Protein AF-A0AAW6FR98-F1 (afdb_monomer)

Nearest PDB structures (foldseek):
  7ap1-assembly1_A-2  TM=8.358E-01  e=6.731E+00  Klebsiella pneumoniae
  6hhy-assembly1_A-2  TM=7.402E-01  e=5.941E+00  Klebsiella pneumoniae
  3qo8-assembly1_A-2  TM=5.061E-01  e=5.244E+00  Candida albicans

Radius of gyration: 29.08 Å; Cα contacts (8 Å, |Δi|>4): 82; chains: 1; bounding box: 59×27×98 Å

Structure (mmCIF, N/CA/C/O backbone):
data_AF-A0AAW6FR98-F1
#
_entr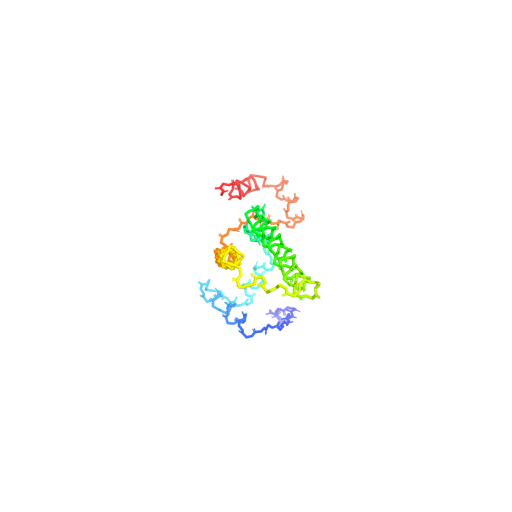y.id   AF-A0AAW6FR98-F1
#
loop_
_atom_site.group_PDB
_atom_site.id
_atom_site.type_symbol
_atom_site.label_atom_id
_atom_site.label_alt_id
_atom_site.label_comp_id
_atom_site.label_asym_id
_atom_site.label_entity_id
_atom_site.label_seq_id
_atom_site.pdbx_PDB_ins_code
_atom_site.Cartn_x
_atom_site.Cartn_y
_atom_site.Cartn_z
_atom_site.occupancy
_atom_site.B_iso_or_equiv
_atom_site.auth_seq_id
_atom_site.auth_comp_id
_atom_site.auth_asym_id
_atom_site.auth_atom_id
_atom_site.pdbx_PDB_model_num
ATOM 1 N N . MET A 1 1 ? -7.376 -10.863 59.062 1.00 40.31 1 MET A N 1
ATOM 2 C CA . MET A 1 1 ? -6.921 -11.282 57.721 1.00 40.31 1 MET A CA 1
ATOM 3 C C . MET A 1 1 ? -6.788 -10.026 56.881 1.00 40.31 1 MET A C 1
ATOM 5 O O . MET A 1 1 ? -7.755 -9.281 56.808 1.00 40.31 1 MET A O 1
ATOM 9 N N . ARG A 1 2 ? -5.595 -9.715 56.362 1.00 45.16 2 ARG A N 1
ATOM 10 C CA . ARG A 1 2 ? -5.425 -8.616 55.401 1.00 45.16 2 ARG A CA 1
ATOM 11 C C . ARG A 1 2 ? -5.874 -9.142 54.040 1.00 45.16 2 ARG A C 1
ATOM 13 O O . ARG A 1 2 ? -5.306 -10.120 53.572 1.00 45.16 2 ARG A O 1
ATOM 20 N N . GLU A 1 3 ? -6.894 -8.531 53.448 1.00 47.72 3 GLU A N 1
ATOM 21 C CA . GLU A 1 3 ? -7.210 -8.745 52.037 1.00 47.72 3 GLU A CA 1
ATOM 22 C C . GLU A 1 3 ? -6.040 -8.217 51.204 1.00 47.72 3 GLU A C 1
ATOM 24 O O . GLU A 1 3 ? -5.802 -7.009 51.138 1.00 47.72 3 GLU A O 1
ATOM 29 N N . GLU A 1 4 ? -5.287 -9.115 50.575 1.00 49.41 4 GLU A N 1
ATOM 30 C CA . GLU A 1 4 ? -4.392 -8.738 49.489 1.00 49.41 4 GLU A CA 1
ATOM 31 C C . GLU A 1 4 ? -5.251 -8.319 48.291 1.00 49.41 4 GLU A C 1
ATOM 33 O O . GLU A 1 4 ? -5.628 -9.128 47.448 1.00 49.41 4 GLU A O 1
ATOM 38 N N . LYS A 1 5 ? -5.573 -7.025 48.199 1.00 54.81 5 LYS A N 1
ATOM 39 C CA . LYS A 1 5 ? -6.070 -6.411 46.959 1.00 54.81 5 LYS A CA 1
ATOM 40 C C . LYS A 1 5 ? -4.912 -6.269 45.964 1.00 54.81 5 LYS A C 1
ATOM 42 O O . LYS A 1 5 ? -4.484 -5.165 45.644 1.00 54.81 5 LYS A O 1
ATOM 47 N N . GLY A 1 6 ? -4.352 -7.394 45.528 1.00 51.97 6 GLY A N 1
ATOM 48 C CA . GLY A 1 6 ? -3.292 -7.465 44.526 1.00 51.97 6 GLY A CA 1
ATOM 49 C C . GLY A 1 6 ? -3.826 -7.991 43.197 1.00 51.97 6 GLY A C 1
ATOM 50 O O . GLY A 1 6 ? -4.623 -8.927 43.172 1.00 51.97 6 GLY A O 1
ATOM 51 N N . LYS A 1 7 ? -3.373 -7.417 42.074 1.00 59.31 7 LYS A N 1
ATOM 52 C CA . LYS A 1 7 ? -3.565 -8.031 40.751 1.00 59.31 7 LYS A CA 1
ATOM 53 C C . LYS A 1 7 ? -2.888 -9.406 40.7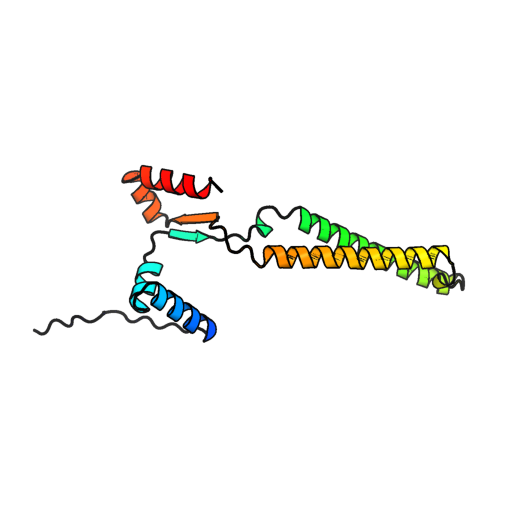72 1.00 59.31 7 LYS A C 1
ATOM 55 O O . LYS A 1 7 ? -1.672 -9.488 40.893 1.00 59.31 7 LYS A O 1
ATOM 60 N N . THR A 1 8 ? -3.673 -10.475 40.672 1.00 69.38 8 THR A N 1
ATOM 61 C CA . THR A 1 8 ? -3.224 -11.869 40.855 1.00 69.38 8 THR A CA 1
ATOM 62 C C . THR A 1 8 ? -2.384 -12.414 39.701 1.00 69.38 8 THR A C 1
ATOM 64 O O . THR A 1 8 ? -1.767 -13.468 39.838 1.00 69.38 8 THR A O 1
ATOM 67 N N . LYS A 1 9 ? -2.339 -11.716 38.560 1.00 76.75 9 LYS A N 1
ATOM 68 C CA . LYS A 1 9 ? -1.540 -12.090 37.389 1.00 76.75 9 LYS A CA 1
ATOM 69 C C . LYS A 1 9 ? -0.781 -10.881 36.860 1.00 76.75 9 LYS A C 1
ATOM 71 O O . LYS A 1 9 ? -1.348 -9.796 36.728 1.00 76.75 9 LYS A O 1
ATOM 76 N N . GLN A 1 10 ? 0.493 -11.090 36.553 1.00 81.56 10 GLN A N 1
ATOM 77 C CA . GLN A 1 10 ? 1.359 -10.094 35.933 1.00 81.56 10 GLN A CA 1
ATOM 78 C C . GLN A 1 10 ? 1.682 -10.532 34.508 1.00 81.56 10 GLN A C 1
ATOM 80 O O . GLN A 1 10 ? 2.080 -11.673 34.281 1.00 81.56 10 GLN A O 1
ATOM 85 N N . PHE A 1 11 ? 1.519 -9.611 33.564 1.00 81.12 11 PHE A N 1
ATOM 86 C CA . PHE A 1 11 ? 1.882 -9.802 32.167 1.00 81.12 11 PHE A CA 1
ATOM 87 C C . PHE A 1 11 ? 3.073 -8.906 31.856 1.00 81.12 11 PHE A C 1
ATOM 89 O O . PHE A 1 11 ? 3.050 -7.717 32.165 1.00 81.12 11 PHE A O 1
ATOM 96 N N . HIS A 1 12 ? 4.103 -9.490 31.255 1.00 86.50 12 HIS A N 1
ATOM 97 C CA . HIS A 1 12 ? 5.296 -8.781 30.817 1.00 86.50 12 HIS A CA 1
ATOM 98 C C . HIS A 1 12 ? 5.447 -9.001 29.317 1.00 86.50 12 HIS A C 1
ATOM 100 O O . HIS A 1 12 ? 5.437 -10.142 28.856 1.00 86.50 12 HIS A O 1
A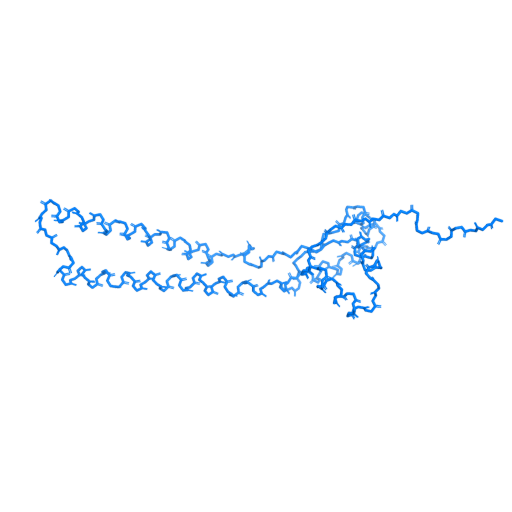TOM 106 N N . PHE A 1 13 ? 5.597 -7.921 28.564 1.00 84.06 13 PHE A N 1
ATOM 107 C CA . PHE A 1 13 ? 5.846 -7.952 27.129 1.00 84.06 13 PHE A CA 1
ATOM 108 C C . PHE A 1 13 ? 6.990 -6.997 26.795 1.00 84.06 13 PHE A C 1
ATOM 110 O O . PHE A 1 13 ? 7.258 -6.047 27.530 1.00 84.06 13 PHE A O 1
ATOM 117 N N . ARG A 1 14 ? 7.701 -7.291 25.706 1.00 90.00 14 ARG A N 1
ATOM 118 C CA . ARG A 1 14 ? 8.765 -6.438 25.175 1.00 90.00 14 ARG A CA 1
ATOM 119 C C . ARG A 1 14 ? 8.220 -5.700 23.966 1.00 90.00 14 ARG A C 1
ATOM 121 O O . ARG A 1 14 ? 7.566 -6.312 23.129 1.00 90.00 14 ARG A O 1
ATOM 128 N N . VAL A 1 15 ? 8.514 -4.414 23.900 1.00 88.12 15 VAL A N 1
ATOM 129 C CA . VAL A 1 15 ? 8.188 -3.531 22.781 1.00 88.12 15 VAL A CA 1
ATOM 130 C C . VAL A 1 15 ? 9.445 -2.764 22.406 1.00 88.12 15 VAL A C 1
ATOM 132 O O . VAL A 1 15 ? 10.340 -2.610 23.241 1.00 88.12 15 VAL A O 1
ATOM 135 N N . ASP A 1 16 ? 9.528 -2.337 21.153 1.00 92.50 16 ASP A N 1
ATOM 136 C CA . ASP A 1 16 ? 10.544 -1.377 20.740 1.00 92.50 16 ASP A CA 1
ATOM 137 C C . ASP A 1 16 ? 10.249 0.022 21.316 1.00 92.50 16 ASP A C 1
ATOM 139 O O . ASP A 1 16 ? 9.184 0.287 21.887 1.00 92.50 16 ASP A O 1
ATOM 143 N N . GLU A 1 17 ? 11.250 0.896 21.242 1.00 92.56 17 GLU A N 1
ATOM 144 C CA . GLU A 1 17 ? 11.200 2.233 21.836 1.00 92.56 17 GLU A CA 1
ATOM 145 C C . GLU A 1 17 ? 10.181 3.139 21.128 1.00 92.56 17 GLU A C 1
ATOM 147 O O . GLU A 1 17 ? 9.405 3.829 21.794 1.00 92.56 17 GLU A O 1
ATOM 152 N N . ASP A 1 18 ? 10.114 3.063 19.797 1.00 90.00 18 ASP A N 1
ATOM 153 C CA . ASP A 1 18 ? 9.192 3.854 18.978 1.00 90.00 18 ASP A CA 1
ATOM 154 C C . ASP A 1 18 ? 7.729 3.525 19.308 1.00 90.00 18 ASP A C 1
ATOM 156 O O . ASP A 1 18 ? 6.905 4.416 19.543 1.00 90.00 18 ASP A O 1
ATOM 160 N N . PHE A 1 19 ? 7.400 2.236 19.399 1.00 87.25 19 PHE A N 1
ATOM 161 C CA . PHE A 1 19 ? 6.077 1.767 19.785 1.00 87.25 19 PHE A CA 1
ATOM 162 C C . PHE A 1 19 ? 5.746 2.146 21.227 1.00 87.25 19 PHE A C 1
ATOM 164 O O . PHE A 1 19 ? 4.610 2.526 21.517 1.00 87.25 19 PHE A O 1
ATOM 171 N N . TYR A 1 20 ? 6.715 2.067 22.145 1.00 91.31 20 TYR A N 1
ATOM 172 C CA . TYR A 1 20 ? 6.496 2.448 23.539 1.00 91.31 20 TYR A CA 1
ATOM 173 C C . TYR A 1 20 ? 6.132 3.933 23.688 1.00 91.31 20 TYR A C 1
ATOM 175 O O . TYR A 1 20 ? 5.205 4.266 24.436 1.00 91.31 20 TYR A O 1
ATOM 183 N N . GLU A 1 21 ? 6.803 4.826 22.959 1.00 92.31 21 GLU A N 1
ATOM 184 C CA . GLU A 1 21 ? 6.476 6.255 22.980 1.00 92.31 21 GLU A CA 1
ATOM 185 C C . GLU A 1 21 ? 5.132 6.549 22.302 1.00 92.31 21 GLU A C 1
ATOM 187 O O . GLU A 1 21 ? 4.321 7.291 22.864 1.00 92.31 21 GLU A O 1
ATOM 192 N N . LEU A 1 22 ? 4.825 5.908 21.167 1.00 90.06 22 LEU A N 1
ATOM 193 C CA . LEU A 1 22 ? 3.495 5.983 20.548 1.00 90.06 22 LEU A CA 1
ATOM 194 C C . LEU A 1 22 ? 2.396 5.584 21.544 1.00 90.06 22 LEU A C 1
ATOM 196 O O . LEU A 1 22 ? 1.441 6.326 21.776 1.00 90.06 22 LEU A O 1
ATOM 200 N N . TYR A 1 23 ? 2.561 4.429 22.180 1.00 88.19 23 TYR A N 1
ATOM 201 C CA . TYR A 1 23 ? 1.629 3.883 23.156 1.00 88.19 23 TYR A CA 1
ATOM 202 C C . TYR A 1 23 ? 1.398 4.820 24.349 1.00 88.19 23 TYR A C 1
ATOM 204 O O . TYR A 1 23 ? 0.264 5.056 24.774 1.00 88.19 23 TYR A O 1
ATOM 212 N N . LYS A 1 24 ? 2.477 5.396 24.881 1.00 92.44 24 LYS A N 1
ATOM 213 C CA . LYS A 1 24 ? 2.433 6.357 25.984 1.00 92.44 24 LYS A CA 1
ATOM 214 C C . LYS A 1 24 ? 1.718 7.652 25.593 1.00 92.44 24 LYS A C 1
ATOM 216 O O . LYS A 1 24 ? 0.959 8.176 26.410 1.00 92.44 24 LYS A O 1
ATOM 221 N N . ASN A 1 25 ? 1.922 8.141 24.371 1.00 91.38 25 ASN A N 1
ATOM 222 C CA . ASN A 1 25 ? 1.232 9.323 23.855 1.00 91.38 25 ASN A CA 1
ATOM 223 C C . ASN A 1 25 ? -0.275 9.080 23.727 1.00 91.38 25 ASN A C 1
ATOM 225 O O . ASN A 1 25 ? -1.049 9.874 24.255 1.00 91.38 25 ASN A O 1
ATOM 229 N N . ILE A 1 26 ? -0.684 7.938 23.164 1.00 88.12 26 ILE A N 1
ATOM 230 C CA . ILE A 1 26 ? -2.098 7.538 23.078 1.00 88.12 26 ILE A CA 1
ATOM 231 C C . ILE A 1 26 ? -2.740 7.500 24.473 1.00 88.12 26 ILE A C 1
ATOM 233 O O . ILE A 1 26 ? -3.790 8.097 24.702 1.00 88.12 26 ILE A O 1
ATOM 237 N N . CYS A 1 27 ? -2.087 6.851 25.444 1.00 91.81 27 CYS A N 1
ATOM 238 C CA . CYS A 1 27 ? -2.603 6.775 26.814 1.00 91.81 27 CYS A CA 1
ATOM 239 C C . CYS A 1 27 ? -2.766 8.166 27.449 1.00 91.81 27 CYS A C 1
ATOM 241 O O . CYS A 1 27 ? -3.741 8.419 28.158 1.00 91.81 27 CYS A O 1
ATOM 243 N N . LYS A 1 28 ? -1.819 9.077 27.184 1.00 93.38 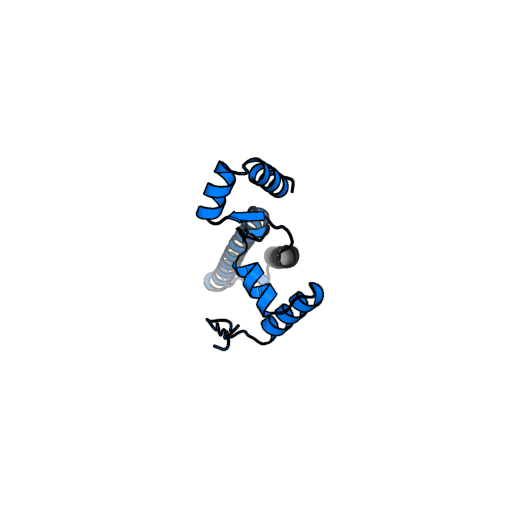28 LYS A N 1
ATOM 244 C CA . LYS A 1 28 ? -1.855 10.460 27.673 1.00 93.38 28 LYS A CA 1
ATOM 245 C C . LYS A 1 28 ? -3.006 11.252 27.054 1.00 93.38 28 LYS A C 1
ATOM 247 O O . LYS A 1 28 ? -3.687 11.964 27.785 1.00 93.38 28 LYS A O 1
ATOM 252 N N . GLU A 1 29 ? -3.226 11.125 25.748 1.00 92.88 29 GLU A N 1
ATOM 253 C CA . GLU A 1 29 ? -4.342 11.769 25.042 1.00 92.88 29 GLU A CA 1
ATOM 254 C C . GLU A 1 29 ? -5.697 11.289 25.565 1.00 92.88 29 GLU A C 1
ATOM 256 O O . GLU A 1 29 ? -6.601 12.093 25.783 1.00 92.88 29 GLU A O 1
ATOM 261 N N . LEU A 1 30 ? -5.811 9.991 25.848 1.00 89.69 30 LEU A N 1
ATOM 262 C CA . LEU A 1 30 ? -7.019 9.379 26.403 1.00 89.69 30 LEU A CA 1
ATOM 263 C C . LEU A 1 30 ? -7.171 9.577 27.921 1.00 89.69 30 LEU A C 1
ATOM 265 O O . LEU A 1 30 ? -8.191 9.192 28.488 1.00 89.69 30 LEU A O 1
ATOM 269 N N . GLY A 1 31 ? -6.170 10.149 28.599 1.00 93.69 31 GLY A N 1
ATOM 270 C CA . GLY A 1 31 ? -6.200 10.377 30.045 1.00 93.69 31 GLY A CA 1
ATOM 271 C C . GLY A 1 31 ? -6.253 9.095 30.885 1.00 93.69 31 GLY A C 1
ATOM 272 O O . GLY A 1 31 ? -6.764 9.120 32.004 1.00 93.69 31 GLY A O 1
ATOM 273 N N . CYS A 1 32 ? -5.737 7.976 30.370 1.00 92.56 32 CYS A N 1
ATOM 274 C CA . CYS A 1 32 ? -5.781 6.674 31.036 1.00 92.56 32 CYS A CA 1
ATOM 275 C C . CYS A 1 32 ? -4.376 6.120 31.315 1.00 92.56 32 CYS A C 1
ATOM 277 O O . CYS A 1 32 ? -3.372 6.536 30.735 1.00 92.56 32 CYS A O 1
ATOM 279 N N . SER A 1 33 ? -4.283 5.169 32.249 1.00 93.06 33 SER A N 1
ATOM 280 C CA . SER A 1 33 ? -3.015 4.469 32.483 1.00 93.06 33 SER A CA 1
ATOM 281 C C . SER A 1 33 ? -2.741 3.461 31.368 1.00 93.06 33 SER A C 1
ATOM 283 O O . SER A 1 33 ? -3.667 2.835 30.858 1.00 93.06 33 SER A O 1
ATOM 285 N N . GLN A 1 34 ? -1.465 3.205 31.078 1.00 89.81 34 GLN A N 1
ATOM 286 C CA . GLN A 1 34 ? -1.049 2.143 30.158 1.00 89.81 34 GLN A CA 1
ATOM 287 C C . GLN A 1 34 ? -1.721 0.799 30.491 1.00 89.81 34 GLN A C 1
ATOM 289 O O . GLN A 1 34 ? -2.296 0.146 29.632 1.00 89.81 34 GLN A O 1
ATOM 294 N N . THR A 1 35 ? -1.724 0.373 31.758 1.00 88.88 35 THR A N 1
ATOM 295 C CA . THR A 1 35 ? -2.371 -0.900 32.117 1.00 88.88 35 THR A CA 1
ATOM 296 C C . THR A 1 35 ? -3.874 -0.897 31.850 1.00 88.88 35 THR A C 1
ATOM 298 O O . THR A 1 35 ? -4.409 -1.921 31.438 1.00 88.88 35 THR A O 1
ATOM 301 N N . GLN A 1 36 ? -4.552 0.222 32.105 1.00 87.56 36 GLN A N 1
ATOM 302 C CA . GLN A 1 36 ? -5.981 0.347 31.836 1.00 87.56 36 GLN A CA 1
ATOM 303 C C . GLN A 1 36 ? -6.253 0.269 30.335 1.00 87.56 36 GLN A C 1
ATOM 305 O O . GLN A 1 36 ? -7.042 -0.575 29.926 1.00 87.56 36 GLN A O 1
ATOM 310 N N . TYR A 1 37 ? -5.531 1.051 29.529 1.00 89.44 37 TYR A N 1
ATOM 311 C CA . TYR A 1 37 ? -5.654 1.022 28.075 1.00 89.44 37 TYR A CA 1
ATOM 312 C C . TYR A 1 37 ? -5.436 -0.385 27.513 1.00 89.44 37 TYR A C 1
ATOM 314 O O . TYR A 1 37 ? -6.227 -0.853 26.698 1.00 89.44 37 TYR A O 1
ATOM 322 N N . PHE A 1 38 ? -4.399 -1.094 27.976 1.00 88.06 38 PHE A N 1
ATOM 323 C CA . PHE A 1 38 ? -4.129 -2.464 27.541 1.00 88.06 38 PHE A CA 1
ATOM 324 C C . PHE A 1 38 ? -5.279 -3.414 27.881 1.00 88.06 38 PHE A C 1
ATOM 326 O O . PHE A 1 38 ? -5.695 -4.192 27.027 1.00 88.06 38 PHE A O 1
ATOM 333 N N . ILE A 1 39 ? -5.790 -3.364 29.116 1.00 85.00 39 ILE A N 1
ATOM 334 C CA . ILE A 1 39 ? -6.894 -4.228 29.553 1.00 85.00 39 ILE A CA 1
ATOM 335 C C . ILE A 1 39 ? -8.148 -3.933 28.734 1.00 85.00 39 ILE A C 1
ATOM 337 O O . ILE A 1 39 ? -8.746 -4.860 28.201 1.00 85.00 39 ILE A O 1
ATOM 341 N N . GLU A 1 40 ? -8.526 -2.664 28.605 1.00 83.38 40 GLU A N 1
ATOM 342 C CA . GLU A 1 40 ? -9.724 -2.253 27.870 1.00 83.38 40 GLU A CA 1
ATOM 343 C C . GLU A 1 40 ? -9.620 -2.605 26.384 1.00 83.38 40 GLU A C 1
ATOM 345 O O . GLU A 1 40 ? -10.551 -3.177 25.826 1.00 83.38 40 GLU A O 1
ATOM 350 N N . SER A 1 41 ? -8.459 -2.375 25.766 1.00 82.12 41 SER A N 1
ATOM 351 C CA . SER A 1 41 ? -8.216 -2.747 24.367 1.00 82.12 41 SER A CA 1
ATOM 352 C C . SER A 1 41 ? -8.222 -4.265 24.163 1.00 82.12 41 SER A C 1
ATOM 354 O O . SER A 1 41 ? -8.744 -4.751 23.165 1.00 82.12 41 SER A O 1
ATOM 356 N N . SER A 1 42 ? -7.680 -5.034 25.115 1.00 80.50 42 SER A N 1
ATOM 357 C CA . SER A 1 42 ? -7.644 -6.506 25.043 1.00 80.50 42 SER A CA 1
ATOM 358 C C . SER A 1 42 ? -9.007 -7.148 25.297 1.00 80.50 42 SER A C 1
ATOM 360 O O . SER A 1 42 ? -9.265 -8.251 24.825 1.00 80.50 42 SER A O 1
ATOM 362 N N . LEU A 1 43 ? -9.866 -6.476 26.065 1.00 81.31 43 LEU A N 1
ATOM 363 C CA . LEU A 1 43 ? -11.244 -6.884 26.333 1.00 81.31 43 LEU A CA 1
ATOM 364 C C . LEU A 1 43 ? -12.240 -6.248 25.357 1.00 81.31 43 LEU A C 1
ATOM 366 O O . LEU A 1 43 ? -13.449 -6.378 25.553 1.00 81.31 43 LEU A O 1
ATOM 370 N N . SER A 1 44 ? -11.749 -5.567 24.317 1.00 82.31 44 SER A N 1
ATOM 371 C CA . SER A 1 44 ? -12.596 -5.031 23.261 1.00 82.31 44 SER A CA 1
ATOM 372 C C . SER A 1 44 ? -13.430 -6.162 22.641 1.00 82.31 44 SER A C 1
ATOM 374 O O . SER A 1 44 ? -12.880 -7.222 22.338 1.00 82.31 44 SER A O 1
ATOM 376 N N . PRO A 1 45 ? -14.743 -5.968 22.422 1.00 82.75 45 PRO A N 1
ATOM 377 C CA . PRO A 1 45 ? -15.624 -6.992 21.852 1.00 82.75 45 PRO A CA 1
ATOM 378 C C . PRO A 1 45 ? -15.307 -7.338 20.388 1.00 82.75 45 PRO A C 1
ATOM 380 O O . PRO A 1 45 ? -15.781 -8.351 19.871 1.00 82.75 45 PRO A O 1
ATOM 383 N N . TYR A 1 46 ? -14.521 -6.491 19.725 1.00 82.12 46 TYR A N 1
ATOM 384 C CA . TYR A 1 46 ? -14.096 -6.641 18.341 1.00 82.12 46 TYR A CA 1
ATOM 385 C C . TYR A 1 46 ? -12.672 -6.117 18.149 1.00 82.12 46 TYR A C 1
ATOM 387 O O . TYR A 1 46 ? -12.163 -5.326 18.950 1.00 82.12 46 TYR A O 1
ATOM 395 N N . TYR A 1 47 ? -12.060 -6.503 17.037 1.00 79.19 47 TYR A N 1
ATOM 396 C CA . TYR A 1 47 ? -10.886 -5.834 16.489 1.00 79.19 47 TYR A CA 1
ATOM 397 C C . TYR A 1 47 ? -11.227 -5.201 15.142 1.00 79.19 47 TYR A C 1
ATOM 399 O O . TYR A 1 47 ? -12.186 -5.586 14.474 1.00 79.19 47 TYR A O 1
ATOM 407 N N . VAL A 1 48 ? -10.467 -4.176 14.770 1.00 76.94 48 VAL A N 1
ATOM 408 C CA . VAL A 1 48 ? -10.646 -3.475 13.500 1.00 76.94 48 VAL A CA 1
ATOM 409 C C . VAL A 1 48 ? -9.665 -4.036 12.486 1.00 76.94 48 VAL A C 1
ATOM 411 O O . VAL A 1 48 ? -8.465 -4.095 12.759 1.00 76.94 48 VAL A O 1
ATOM 414 N N . VAL A 1 49 ? -10.166 -4.397 11.310 1.00 72.31 49 VAL A N 1
ATOM 415 C CA . VAL A 1 49 ? -9.335 -4.700 10.151 1.00 72.31 49 VAL A CA 1
ATOM 416 C C . VAL A 1 49 ? -9.286 -3.459 9.270 1.00 72.31 49 VAL A C 1
ATOM 418 O O . VAL A 1 49 ? -10.292 -2.989 8.735 1.00 72.31 49 VAL A O 1
ATOM 421 N N . VAL A 1 50 ? -8.084 -2.902 9.144 1.00 68.06 50 VAL A N 1
ATOM 422 C CA . VAL A 1 50 ? -7.792 -1.834 8.189 1.00 68.06 50 VAL A CA 1
ATOM 423 C C . VAL A 1 50 ? -7.170 -2.498 6.973 1.00 68.06 50 VAL A C 1
ATOM 425 O O . VAL A 1 50 ? -5.990 -2.851 6.990 1.00 68.06 50 VAL A O 1
ATOM 428 N N . HIS A 1 51 ? -7.962 -2.687 5.920 1.00 60.09 51 HIS A N 1
ATOM 429 C CA . HIS A 1 51 ? -7.382 -3.016 4.626 1.00 60.09 51 HIS A CA 1
ATOM 430 C C . HIS A 1 51 ? -6.862 -1.726 3.994 1.00 60.09 51 HIS A C 1
ATOM 432 O O . HIS A 1 51 ? -7.607 -0.745 3.914 1.00 60.09 51 HIS A O 1
ATOM 438 N N . PRO A 1 52 ? -5.618 -1.694 3.498 1.00 55.62 52 PRO A N 1
ATOM 439 C CA . PRO A 1 52 ? -5.196 -0.608 2.633 1.00 55.62 52 PRO A CA 1
ATOM 440 C C . PRO A 1 52 ? -6.186 -0.538 1.466 1.00 55.62 52 PRO A C 1
ATOM 442 O O . PRO A 1 52 ? -6.388 -1.542 0.782 1.00 55.62 52 PRO A O 1
ATOM 445 N N . ALA A 1 53 ? -6.790 0.625 1.202 1.00 54.06 53 ALA A N 1
ATOM 446 C CA . ALA A 1 53 ? -7.710 0.809 0.067 1.00 54.06 53 ALA A CA 1
ATOM 447 C C . ALA A 1 53 ? -7.095 0.324 -1.269 1.00 54.06 53 ALA A C 1
ATOM 449 O O . ALA A 1 53 ? -7.788 -0.139 -2.174 1.00 54.06 53 ALA A O 1
ATOM 450 N N . TYR A 1 54 ? -5.762 0.348 -1.351 1.00 51.38 54 TYR A N 1
ATOM 451 C CA . TYR A 1 54 ? -4.956 -0.215 -2.429 1.00 51.38 54 TYR A CA 1
ATOM 452 C C . TYR A 1 54 ? -5.176 -1.721 -2.680 1.00 51.38 54 TYR A C 1
ATOM 454 O O . TYR A 1 54 ? -5.087 -2.171 -3.817 1.00 51.38 54 TYR A O 1
ATOM 462 N N . GLU A 1 55 ? -5.454 -2.544 -1.674 1.00 52.69 55 GLU A N 1
ATOM 463 C CA . GLU A 1 55 ? -5.584 -3.992 -1.891 1.00 52.69 55 GLU A CA 1
ATOM 464 C C . GLU A 1 55 ? -6.968 -4.390 -2.413 1.00 52.69 55 GLU A C 1
ATOM 466 O O . GLU A 1 55 ? -7.085 -5.369 -3.152 1.00 52.69 55 GLU A O 1
ATOM 471 N N . MET A 1 56 ? -8.001 -3.594 -2.119 1.00 51.44 56 MET A N 1
ATOM 472 C CA . MET A 1 56 ? -9.384 -3.957 -2.439 1.00 51.44 56 MET A CA 1
ATOM 473 C C . MET A 1 56 ? -9.785 -3.660 -3.895 1.00 51.44 56 MET A C 1
ATOM 475 O O . MET A 1 56 ? -10.666 -4.336 -4.421 1.00 51.44 56 MET A O 1
ATOM 479 N N . SER A 1 57 ? -9.127 -2.721 -4.594 1.00 56.16 57 SER A N 1
ATOM 480 C CA . SER A 1 57 ? -9.507 -2.367 -5.980 1.00 56.16 57 SER A CA 1
ATOM 481 C C . SER A 1 57 ? -8.405 -1.726 -6.838 1.00 56.16 57 SER A C 1
ATOM 483 O O . SER A 1 57 ? -8.686 -0.952 -7.752 1.00 56.16 57 SER A O 1
ATOM 485 N N . ASN A 1 58 ? -7.126 -2.047 -6.617 1.00 69.25 58 ASN A N 1
ATOM 486 C CA . ASN A 1 58 ? -6.045 -1.430 -7.392 1.00 69.25 58 ASN A CA 1
ATOM 487 C C . ASN A 1 58 ? -5.866 -1.994 -8.822 1.00 69.25 58 ASN A C 1
ATOM 489 O O . ASN A 1 58 ? -4.826 -2.547 -9.199 1.00 69.25 58 ASN A O 1
ATOM 493 N N . GLU A 1 59 ? -6.887 -1.842 -9.658 1.00 74.62 59 GLU A N 1
ATOM 494 C CA . GLU A 1 59 ? -6.815 -2.147 -11.086 1.00 74.62 59 GLU A CA 1
ATOM 495 C C . GLU A 1 59 ? -5.800 -1.258 -11.809 1.00 74.62 59 GLU A C 1
ATOM 497 O O . GLU A 1 59 ? -5.040 -1.755 -12.644 1.00 74.62 59 GLU A O 1
ATOM 502 N N . ALA A 1 60 ? -5.722 0.022 -11.432 1.00 75.75 60 ALA A N 1
ATOM 503 C CA . ALA A 1 60 ? -4.782 0.983 -12.001 1.00 75.75 60 ALA A CA 1
ATOM 504 C C . ALA A 1 60 ? -3.321 0.545 -11.806 1.00 75.75 60 ALA A C 1
ATOM 506 O O . ALA A 1 60 ? -2.534 0.549 -12.747 1.00 75.75 60 ALA A O 1
ATOM 507 N N . GLY A 1 61 ? -2.951 0.072 -10.617 1.00 78.25 61 GLY A N 1
ATOM 508 C CA . GLY A 1 61 ? -1.589 -0.383 -10.326 1.00 78.25 61 GLY A CA 1
ATOM 509 C C . GLY A 1 61 ? -1.284 -1.756 -10.902 1.00 78.25 61 GLY A C 1
ATOM 510 O O . GLY A 1 61 ? -0.182 -1.980 -11.407 1.00 78.25 61 GLY A O 1
ATOM 511 N N . LYS A 1 62 ? -2.272 -2.661 -10.946 1.00 83.69 62 LYS A N 1
ATOM 512 C CA . LYS A 1 62 ? -2.164 -3.905 -11.727 1.00 83.69 62 LYS A CA 1
ATOM 513 C C . LYS A 1 62 ? -1.939 -3.608 -13.212 1.00 83.69 62 LYS A C 1
ATOM 515 O O . LYS A 1 62 ? -1.212 -4.344 -13.880 1.00 83.69 62 LYS A O 1
ATOM 520 N N . LEU A 1 63 ? -2.563 -2.563 -13.755 1.00 86.12 63 LEU A N 1
ATOM 521 C CA . LEU A 1 63 ? -2.364 -2.128 -15.136 1.00 86.12 63 LEU A CA 1
ATOM 522 C C . LEU A 1 63 ? -0.977 -1.500 -15.331 1.00 86.12 63 LEU A C 1
ATOM 524 O O . LEU A 1 63 ? -0.244 -1.944 -16.211 1.00 86.12 63 LEU A O 1
ATOM 528 N N . LEU A 1 64 ? -0.571 -0.551 -14.483 1.00 86.06 64 LEU A N 1
ATOM 529 C CA . LEU A 1 64 ? 0.751 0.087 -14.545 1.00 86.06 64 LEU A CA 1
ATOM 530 C C . LEU A 1 64 ? 1.891 -0.931 -14.411 1.00 86.06 64 LEU A C 1
ATOM 532 O O . LEU A 1 64 ? 2.886 -0.854 -15.129 1.00 86.06 64 LEU A O 1
ATOM 536 N N . THR A 1 65 ? 1.724 -1.943 -13.557 1.00 86.31 65 THR A N 1
ATOM 537 C CA . THR A 1 65 ? 2.694 -3.037 -13.404 1.00 86.31 65 THR A CA 1
ATOM 538 C C . THR A 1 65 ? 2.806 -3.869 -14.683 1.00 86.31 65 THR A C 1
ATOM 540 O O . THR A 1 65 ? 3.915 -4.199 -15.108 1.00 86.31 65 THR A O 1
ATOM 543 N N . ARG A 1 66 ? 1.676 -4.173 -15.338 1.00 91.12 66 ARG A N 1
ATOM 544 C CA . ARG A 1 66 ? 1.654 -4.868 -16.637 1.00 91.12 66 ARG A CA 1
ATOM 545 C C . ARG A 1 66 ? 2.313 -4.034 -17.735 1.00 91.12 66 ARG A C 1
ATOM 547 O O . ARG A 1 66 ? 3.132 -4.567 -18.478 1.00 91.12 66 ARG A O 1
ATOM 554 N N . ILE A 1 67 ? 2.020 -2.734 -17.796 1.00 90.50 67 ILE A N 1
ATOM 555 C CA . ILE A 1 67 ? 2.664 -1.804 -18.734 1.00 90.50 67 ILE A CA 1
ATOM 556 C C . ILE A 1 67 ? 4.179 -1.813 -18.513 1.00 90.50 67 ILE A C 1
ATOM 558 O O . ILE A 1 67 ? 4.927 -2.067 -19.453 1.00 90.50 67 ILE A O 1
ATOM 562 N N . ASN A 1 68 ? 4.640 -1.642 -17.272 1.00 89.06 68 ASN A N 1
ATOM 563 C CA . ASN A 1 68 ? 6.064 -1.673 -16.939 1.00 89.06 68 ASN A CA 1
ATOM 564 C C . ASN A 1 68 ? 6.729 -3.006 -17.331 1.00 89.06 68 ASN A C 1
ATOM 566 O O . ASN A 1 68 ? 7.840 -3.023 -17.860 1.00 89.06 68 ASN A O 1
ATOM 570 N N . HIS A 1 69 ? 6.054 -4.141 -17.122 1.00 92.62 69 HIS A N 1
ATOM 571 C CA . HIS A 1 69 ? 6.571 -5.439 -17.553 1.00 92.62 69 HIS A CA 1
ATOM 572 C C . HIS A 1 69 ? 6.746 -5.511 -19.077 1.00 92.62 69 HIS A C 1
ATOM 574 O O . HIS A 1 69 ? 7.822 -5.884 -19.547 1.00 92.62 69 HIS A O 1
ATOM 580 N N . ASN A 1 70 ? 5.731 -5.093 -19.839 1.00 92.81 70 ASN A N 1
ATOM 581 C CA . ASN A 1 70 ? 5.779 -5.063 -21.302 1.00 92.81 70 ASN A CA 1
ATOM 582 C C . ASN A 1 70 ? 6.887 -4.135 -21.811 1.00 92.81 70 ASN A C 1
ATOM 584 O O . ASN A 1 70 ? 7.635 -4.505 -22.712 1.00 92.81 70 ASN A O 1
ATOM 588 N N . MET A 1 71 ? 7.060 -2.968 -21.190 1.00 91.38 71 MET A N 1
ATOM 589 C CA . MET A 1 71 ? 8.171 -2.074 -21.507 1.00 91.38 71 MET A CA 1
ATOM 590 C C . MET A 1 71 ? 9.519 -2.760 -21.272 1.00 91.38 71 MET A C 1
ATOM 592 O O . MET A 1 71 ? 10.365 -2.788 -22.157 1.00 91.38 71 MET A O 1
ATOM 596 N N . ASN A 1 72 ? 9.718 -3.419 -20.134 1.00 91.12 72 ASN A N 1
ATOM 597 C CA . ASN A 1 72 ? 10.975 -4.127 -19.875 1.00 91.12 72 ASN A CA 1
ATOM 598 C C . ASN A 1 72 ? 11.234 -5.296 -20.843 1.00 91.12 72 ASN A C 1
ATOM 600 O O . ASN A 1 72 ? 12.391 -5.672 -21.052 1.00 91.12 72 ASN A O 1
ATOM 604 N N . GLN A 1 73 ? 10.192 -5.898 -21.422 1.00 93.75 73 GLN A N 1
ATOM 605 C CA . GLN A 1 73 ? 10.348 -6.872 -22.506 1.00 93.75 73 GLN A CA 1
ATOM 606 C C . GLN A 1 73 ? 10.779 -6.192 -23.811 1.00 93.75 73 GLN A C 1
ATOM 608 O O . GLN A 1 73 ? 11.739 -6.642 -24.436 1.00 93.75 73 GLN A O 1
ATOM 613 N N . LEU A 1 74 ? 10.137 -5.081 -24.182 1.00 91.75 74 LEU A N 1
ATOM 614 C CA . LEU A 1 74 ? 10.502 -4.294 -25.363 1.00 91.75 74 LEU A CA 1
ATOM 615 C C . LEU A 1 74 ? 11.942 -3.778 -25.282 1.00 91.75 74 LEU A C 1
ATOM 617 O O . LEU A 1 74 ? 12.697 -3.949 -26.232 1.00 91.75 74 LEU A O 1
ATOM 621 N N . ALA A 1 75 ? 12.364 -3.252 -24.130 1.00 90.94 75 ALA A N 1
ATOM 622 C CA . ALA A 1 75 ? 13.738 -2.806 -23.899 1.00 90.94 75 ALA A CA 1
ATOM 623 C C . ALA A 1 75 ? 14.756 -3.932 -24.146 1.00 90.94 75 ALA A C 1
ATOM 625 O O . ALA A 1 75 ? 15.790 -3.733 -24.784 1.00 90.94 75 ALA A O 1
ATOM 626 N N . ARG A 1 76 ? 14.449 -5.148 -23.673 1.00 93.44 76 ARG A N 1
ATOM 627 C CA . ARG A 1 76 ? 15.292 -6.328 -23.904 1.00 93.44 76 ARG A CA 1
ATOM 628 C C . ARG A 1 76 ? 15.347 -6.708 -25.380 1.00 93.44 76 ARG A C 1
ATOM 630 O O . ARG A 1 76 ? 16.440 -6.962 -25.879 1.00 93.44 76 ARG A O 1
ATOM 637 N N . ALA A 1 77 ? 14.210 -6.712 -26.071 1.00 93.38 77 ALA A N 1
ATOM 638 C CA . ALA A 1 77 ? 14.150 -7.004 -27.501 1.00 93.38 77 ALA A CA 1
ATOM 639 C C . ALA A 1 77 ? 14.925 -5.964 -28.332 1.00 93.38 77 ALA A C 1
ATOM 641 O O . ALA A 1 77 ? 15.695 -6.333 -29.215 1.00 93.38 77 ALA A O 1
ATOM 642 N N . MET A 1 78 ? 14.791 -4.677 -28.002 1.00 90.44 78 MET A N 1
ATOM 643 C CA . MET A 1 78 ? 15.551 -3.587 -28.621 1.00 90.44 78 MET A CA 1
ATOM 644 C C . MET A 1 78 ? 17.059 -3.781 -28.439 1.00 9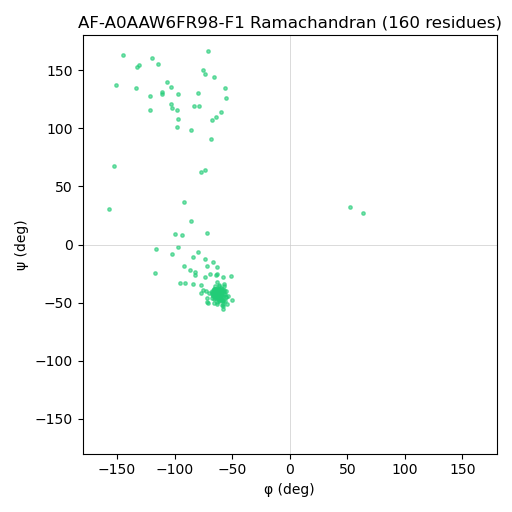0.44 78 MET A C 1
ATOM 646 O O . MET A 1 78 ? 17.809 -3.747 -29.412 1.00 90.44 78 MET A O 1
ATOM 650 N N . ASN A 1 79 ? 17.507 -4.078 -27.217 1.00 90.75 79 ASN A N 1
ATOM 651 C CA . ASN A 1 79 ? 18.921 -4.343 -26.940 1.00 90.75 79 ASN A CA 1
ATOM 652 C C . ASN A 1 79 ? 19.446 -5.564 -27.708 1.00 90.75 79 ASN A C 1
ATOM 654 O O . ASN A 1 79 ? 20.544 -5.519 -28.260 1.00 90.75 79 ASN A O 1
ATOM 658 N N . GLN A 1 80 ? 18.663 -6.642 -27.783 1.00 92.81 80 GLN A N 1
ATOM 659 C CA . GLN A 1 80 ? 19.018 -7.824 -28.572 1.00 92.81 80 GLN A CA 1
ATOM 660 C C . GLN A 1 80 ? 19.148 -7.499 -30.061 1.00 92.81 80 GLN A C 1
ATOM 662 O O . GLN A 1 80 ? 20.078 -7.975 -30.706 1.00 92.81 80 GLN A O 1
ATOM 667 N N . LEU A 1 81 ? 18.254 -6.669 -30.601 1.00 89.69 81 LEU A N 1
ATOM 668 C CA . LEU A 1 81 ? 18.298 -6.256 -31.998 1.00 89.69 81 LEU A CA 1
ATOM 669 C C . LEU A 1 81 ? 19.539 -5.402 -32.292 1.00 89.69 81 LEU A C 1
ATOM 671 O O . LEU A 1 81 ? 20.211 -5.644 -33.292 1.00 89.69 81 LEU A O 1
ATOM 675 N N . VAL A 1 82 ? 19.893 -4.463 -31.408 1.00 90.69 82 VAL A N 1
ATOM 676 C CA . VAL A 1 82 ? 21.133 -3.670 -31.526 1.00 90.69 82 VAL A CA 1
ATOM 677 C C . VAL A 1 82 ? 22.361 -4.573 -31.552 1.00 90.69 82 VAL A C 1
ATOM 679 O O . VAL A 1 82 ? 23.205 -4.430 -32.436 1.00 90.69 82 VAL A O 1
ATOM 682 N N . LEU A 1 83 ? 22.447 -5.523 -30.617 1.00 92.56 83 LEU A N 1
ATOM 683 C CA . LEU A 1 83 ? 23.554 -6.479 -30.556 1.00 92.56 83 LEU A CA 1
ATOM 684 C C . LEU A 1 83 ? 23.620 -7.332 -31.825 1.00 92.56 83 LEU A C 1
ATOM 686 O O . LEU A 1 83 ? 24.671 -7.411 -32.453 1.00 92.56 83 LEU A O 1
ATOM 690 N N . PHE A 1 84 ? 22.489 -7.895 -32.255 1.00 93.19 84 PHE A N 1
ATOM 691 C CA . PHE A 1 84 ? 22.409 -8.706 -33.467 1.00 93.19 84 PHE A CA 1
ATOM 692 C C . PHE A 1 84 ? 22.867 -7.935 -34.710 1.00 93.19 84 PHE A C 1
ATOM 694 O O . PHE A 1 84 ? 23.673 -8.441 -35.488 1.00 93.19 84 PHE A O 1
ATOM 701 N N . MET A 1 85 ? 22.388 -6.703 -34.897 1.00 91.31 85 MET A N 1
ATOM 702 C CA . MET A 1 85 ? 22.744 -5.878 -36.054 1.00 91.31 85 MET A CA 1
ATOM 703 C C . MET A 1 85 ? 24.225 -5.498 -36.051 1.00 91.31 85 MET A C 1
ATOM 705 O O . MET A 1 85 ? 24.872 -5.533 -37.101 1.00 91.31 85 MET A O 1
ATOM 709 N N . LYS A 1 86 ? 24.785 -5.219 -34.873 1.00 91.81 86 LYS A N 1
ATOM 710 C CA . LYS A 1 86 ? 26.210 -4.934 -34.721 1.00 91.81 86 LYS A CA 1
ATOM 711 C C . LYS A 1 86 ? 27.070 -6.165 -35.003 1.00 91.81 86 LYS A C 1
ATOM 713 O O . LYS A 1 86 ? 28.034 -6.072 -35.752 1.00 91.81 86 LYS A O 1
ATOM 718 N N . GLU A 1 87 ? 26.708 -7.323 -34.458 1.00 93.44 87 GLU A N 1
ATOM 719 C CA . GLU A 1 87 ? 27.491 -8.560 -34.576 1.00 93.44 87 GLU A CA 1
ATOM 720 C C . GLU A 1 87 ? 27.380 -9.231 -35.950 1.00 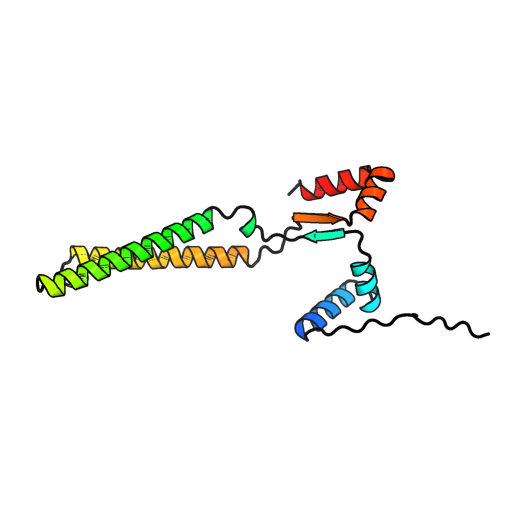93.44 87 GLU A C 1
ATOM 722 O O . GLU A 1 87 ? 28.362 -9.779 -36.447 1.00 93.44 87 GLU A O 1
ATOM 727 N N . LYS A 1 88 ? 26.188 -9.238 -36.558 1.00 91.31 88 LYS A N 1
ATOM 728 C CA . LYS A 1 88 ? 25.929 -9.960 -37.815 1.00 91.31 88 LYS A CA 1
ATOM 729 C C . LYS A 1 88 ? 26.068 -9.091 -39.050 1.00 91.31 88 LYS A C 1
ATOM 731 O O . LYS A 1 88 ? 26.486 -9.598 -40.085 1.00 91.31 88 LYS A O 1
ATOM 736 N N . ASN A 1 89 ? 25.730 -7.810 -38.934 1.00 86.94 89 ASN A N 1
ATOM 737 C CA . ASN A 1 89 ? 25.661 -6.907 -40.079 1.00 86.94 89 ASN A CA 1
ATOM 738 C C . ASN A 1 89 ? 26.680 -5.761 -39.998 1.00 86.94 89 ASN A C 1
ATOM 740 O O . ASN A 1 89 ? 26.770 -4.982 -40.940 1.00 86.94 89 ASN A O 1
ATOM 744 N N . ASN A 1 90 ? 27.452 -5.655 -38.905 1.00 89.62 90 ASN A N 1
ATOM 745 C CA . ASN A 1 90 ? 28.359 -4.532 -38.636 1.00 89.62 90 ASN A CA 1
ATOM 746 C C . ASN A 1 90 ? 27.657 -3.161 -38.743 1.00 89.62 90 ASN A C 1
ATOM 748 O O . ASN A 1 90 ? 28.253 -2.167 -39.156 1.00 89.62 90 ASN A O 1
ATOM 752 N N . VAL A 1 91 ? 26.365 -3.124 -38.397 1.00 87.94 91 VAL A N 1
ATOM 753 C CA . VAL A 1 91 ? 25.534 -1.916 -38.414 1.00 87.94 91 VAL A CA 1
ATOM 754 C C . VAL A 1 91 ? 25.368 -1.417 -36.987 1.00 87.94 91 VAL A C 1
ATOM 756 O O . VAL A 1 91 ? 24.821 -2.123 -36.138 1.00 87.94 91 VAL A O 1
ATOM 759 N N . ASP A 1 92 ? 25.794 -0.180 -36.732 1.00 87.44 92 ASP A N 1
ATOM 760 C CA . ASP A 1 92 ? 25.483 0.500 -35.478 1.00 87.44 92 ASP A CA 1
ATOM 761 C C . ASP A 1 92 ? 24.119 1.191 -35.579 1.00 87.44 92 ASP A C 1
ATOM 763 O O . ASP A 1 92 ? 23.973 2.284 -36.126 1.00 87.44 92 ASP A O 1
ATOM 767 N N . MET A 1 93 ? 23.105 0.514 -35.046 1.00 85.50 93 MET A N 1
ATOM 768 C CA . MET A 1 93 ? 21.720 0.984 -35.022 1.00 85.50 93 MET A CA 1
ATOM 769 C C . MET A 1 93 ? 21.557 2.331 -34.305 1.00 85.50 93 MET A C 1
ATOM 771 O O . MET A 1 93 ? 20.649 3.082 -34.641 1.00 85.50 93 MET A O 1
ATOM 775 N N . MET A 1 94 ? 22.427 2.668 -33.345 1.00 84.00 94 MET A N 1
ATOM 776 C CA . MET A 1 94 ? 22.325 3.928 -32.597 1.00 84.00 94 MET A CA 1
ATOM 777 C C . MET A 1 94 ? 22.707 5.146 -33.443 1.00 84.00 94 MET A C 1
ATOM 779 O O . MET A 1 94 ? 22.342 6.265 -33.097 1.00 84.00 94 MET A O 1
ATOM 783 N N . LEU A 1 95 ? 23.416 4.939 -34.557 1.00 87.31 95 LEU A N 1
ATOM 784 C CA . LEU A 1 95 ? 23.737 5.992 -35.522 1.00 87.31 95 LEU A CA 1
ATOM 785 C C . LEU A 1 95 ? 22.600 6.233 -36.527 1.00 87.31 95 LEU A C 1
ATOM 787 O O . LEU A 1 95 ? 22.642 7.213 -37.268 1.00 87.31 95 LEU A O 1
ATOM 791 N N . HIS A 1 96 ? 21.591 5.357 -36.565 1.00 89.12 96 HIS A N 1
ATOM 792 C CA . HIS A 1 96 ? 20.426 5.529 -37.423 1.00 89.12 96 HIS A CA 1
ATOM 793 C C . HIS A 1 96 ? 19.412 6.459 -36.749 1.00 89.12 96 HIS A C 1
ATOM 795 O O . HIS A 1 96 ? 18.880 6.140 -35.685 1.00 89.12 96 HIS A O 1
ATOM 801 N N . GLU A 1 97 ? 19.111 7.590 -37.389 1.00 89.12 97 GLU A N 1
ATOM 802 C CA . GLU A 1 97 ? 18.317 8.679 -36.801 1.00 89.12 97 GLU A CA 1
ATOM 803 C C . GLU A 1 97 ? 16.947 8.212 -36.280 1.00 89.12 97 GLU A C 1
ATOM 805 O O . GLU A 1 97 ? 16.572 8.525 -35.150 1.00 89.12 97 GLU A O 1
ATOM 810 N N . ASP A 1 98 ? 16.228 7.397 -37.058 1.00 88.56 98 ASP A N 1
ATOM 811 C CA . ASP A 1 98 ? 14.911 6.881 -36.654 1.00 88.56 98 ASP A CA 1
ATOM 812 C C . ASP A 1 98 ? 14.977 5.968 -35.422 1.00 88.56 98 ASP A C 1
ATOM 814 O O . ASP A 1 98 ? 14.118 6.036 -34.541 1.00 88.56 98 ASP A O 1
ATOM 818 N N . TYR A 1 99 ? 16.013 5.128 -35.330 1.00 89.06 99 TYR A N 1
ATOM 819 C CA . TYR A 1 99 ? 16.180 4.227 -34.193 1.00 89.06 99 TYR A CA 1
ATOM 820 C C . TYR A 1 99 ? 16.607 4.995 -32.942 1.00 89.06 99 TYR A C 1
ATOM 822 O O . TYR A 1 99 ? 16.088 4.733 -31.857 1.00 89.06 99 TYR A O 1
ATOM 830 N N . ALA A 1 100 ? 17.501 5.975 -33.092 1.00 87.31 100 ALA A N 1
ATOM 831 C CA . ALA A 1 100 ? 17.911 6.855 -32.004 1.00 87.31 100 ALA A CA 1
ATOM 832 C C . ALA A 1 100 ? 16.708 7.609 -31.409 1.00 87.31 100 ALA A C 1
ATOM 834 O O . ALA A 1 100 ? 16.507 7.572 -30.194 1.00 87.31 100 ALA A O 1
ATOM 835 N N . LYS A 1 101 ? 15.843 8.189 -32.257 1.00 91.62 101 LYS A N 1
ATOM 836 C CA . LYS A 1 101 ? 14.588 8.834 -31.823 1.00 91.62 101 LYS A CA 1
ATOM 837 C C . LYS A 1 101 ? 13.646 7.852 -31.129 1.00 91.62 101 LYS A C 1
ATOM 839 O O . LYS A 1 101 ? 13.081 8.162 -30.082 1.00 91.62 101 LYS A O 1
ATOM 844 N N . MET A 1 102 ? 13.487 6.644 -31.674 1.00 90.44 102 MET A N 1
ATOM 845 C CA . MET A 1 102 ? 12.667 5.602 -31.050 1.00 90.44 102 MET A CA 1
ATOM 846 C C . MET A 1 102 ? 13.191 5.221 -29.657 1.00 90.44 102 MET A C 1
ATOM 848 O O . MET A 1 102 ? 12.402 5.095 -28.721 1.00 90.44 102 MET A O 1
ATOM 852 N N . ALA A 1 103 ? 14.508 5.063 -29.500 1.00 90.38 103 ALA A N 1
ATOM 853 C CA . ALA A 1 103 ? 15.143 4.749 -28.221 1.00 90.38 103 ALA A CA 1
ATOM 854 C C . ALA A 1 103 ? 14.978 5.880 -27.193 1.00 90.38 103 ALA A C 1
ATOM 856 O O . ALA A 1 103 ? 14.717 5.614 -26.016 1.00 90.38 103 ALA A O 1
ATOM 857 N N . GLU A 1 104 ? 15.066 7.136 -27.631 1.00 91.44 104 GLU A N 1
ATOM 858 C CA . GLU A 1 104 ? 14.814 8.308 -26.792 1.00 91.44 104 GLU A CA 1
ATOM 859 C C . GLU A 1 104 ? 13.358 8.353 -26.304 1.00 91.44 104 GLU A C 1
ATOM 861 O O . GLU A 1 104 ? 13.110 8.408 -25.097 1.00 91.44 104 GLU A O 1
ATOM 866 N N . HIS A 1 105 ? 12.386 8.223 -27.214 1.00 92.25 105 HIS A N 1
ATOM 867 C CA . HIS A 1 105 ? 10.964 8.167 -26.860 1.00 92.25 105 HIS A CA 1
ATOM 868 C C . HIS A 1 105 ? 10.646 7.000 -25.925 1.00 92.25 105 HIS A C 1
ATOM 870 O O . HIS A 1 105 ? 9.872 7.148 -24.977 1.00 92.25 105 HIS A O 1
ATOM 876 N N . PHE A 1 106 ? 11.258 5.840 -26.161 1.00 92.44 106 PHE A N 1
ATOM 877 C CA . PHE A 1 106 ? 11.086 4.675 -25.308 1.00 92.44 106 PHE A CA 1
ATOM 878 C C . PHE A 1 106 ? 11.603 4.928 -23.885 1.00 92.44 106 PHE A C 1
ATOM 880 O O . PHE A 1 106 ? 10.905 4.638 -22.910 1.00 92.44 106 PHE A O 1
ATOM 887 N N . THR A 1 107 ? 12.789 5.526 -23.764 1.00 90.88 107 THR A N 1
ATOM 888 C CA . THR A 1 107 ? 13.390 5.889 -22.472 1.00 90.88 107 THR A CA 1
ATOM 889 C C . THR A 1 107 ? 12.518 6.897 -21.724 1.00 90.88 107 THR A C 1
ATOM 89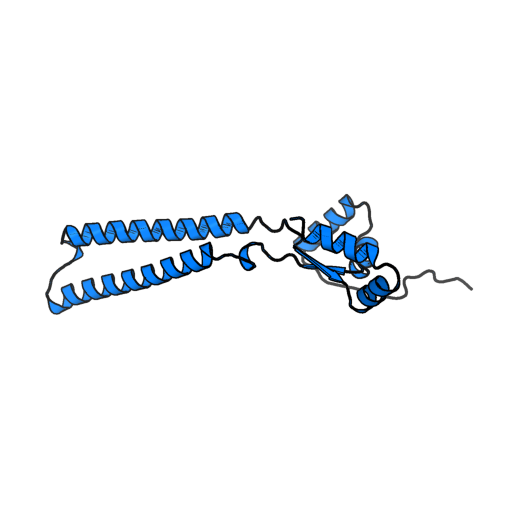1 O O . THR A 1 107 ? 12.262 6.733 -20.528 1.00 90.88 107 THR A O 1
ATOM 894 N N . PHE A 1 108 ? 11.992 7.900 -22.435 1.00 93.50 108 PHE A N 1
ATOM 895 C CA . PHE A 1 108 ? 11.047 8.863 -21.877 1.00 93.50 108 PHE A CA 1
ATOM 896 C C . PHE A 1 108 ? 9.796 8.167 -21.327 1.00 93.50 108 PHE A C 1
ATOM 898 O O . PHE A 1 108 ? 9.487 8.315 -20.144 1.00 93.50 108 PHE A O 1
ATOM 905 N N . MET A 1 109 ? 9.128 7.332 -22.131 1.00 91.12 109 MET A N 1
ATOM 906 C CA . MET A 1 109 ? 7.943 6.586 -21.690 1.00 91.12 109 MET A CA 1
ATOM 907 C C . MET A 1 109 ? 8.233 5.714 -20.460 1.00 91.12 109 MET A C 1
ATOM 909 O O . MET A 1 109 ? 7.408 5.637 -19.551 1.00 91.12 109 MET A O 1
ATOM 913 N N . GLN A 1 110 ? 9.408 5.078 -20.400 1.00 90.19 110 GLN A N 1
ATOM 914 C CA . GLN A 1 110 ? 9.774 4.210 -19.280 1.00 90.19 110 GLN A CA 1
ATOM 915 C C . GLN A 1 110 ? 9.907 5.016 -17.985 1.00 90.19 110 GLN A C 1
ATOM 917 O O . GLN A 1 110 ? 9.473 4.570 -16.921 1.00 90.19 110 GLN A O 1
ATOM 922 N N . SER A 1 111 ? 10.469 6.223 -18.088 1.00 92.19 111 SER A N 1
ATOM 923 C CA . SER A 1 111 ? 10.589 7.144 -16.962 1.00 92.19 111 SER A CA 1
ATOM 924 C C . SER A 1 111 ? 9.224 7.629 -16.461 1.00 92.19 111 SER A C 1
ATOM 926 O O . SER A 1 111 ? 8.994 7.640 -15.253 1.00 92.19 111 SER A O 1
ATOM 928 N N . GLU A 1 112 ? 8.287 7.933 -17.363 1.00 92.88 112 GLU A N 1
ATOM 929 C CA . GLU A 1 112 ? 6.939 8.387 -17.003 1.00 92.88 112 GLU A CA 1
ATOM 930 C C . GLU A 1 112 ? 6.127 7.278 -16.322 1.00 92.88 112 GLU A C 1
ATOM 932 O O . GLU A 1 112 ? 5.514 7.506 -15.280 1.00 92.88 112 GLU A O 1
ATOM 937 N N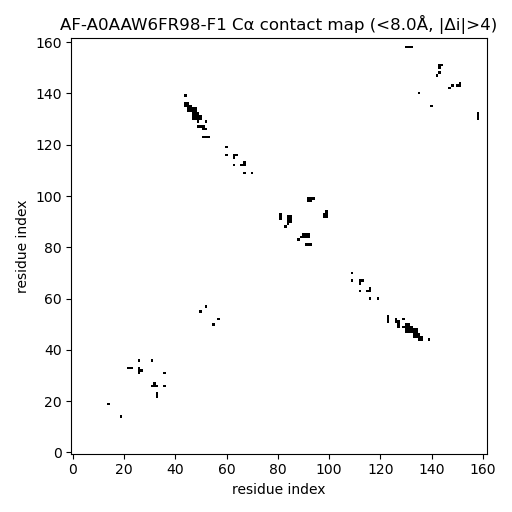 . VAL A 1 113 ? 6.189 6.042 -16.831 1.00 88.75 113 VAL A N 1
ATOM 938 C CA . VAL A 1 113 ? 5.530 4.891 -16.188 1.00 88.75 113 VAL A CA 1
ATOM 939 C C . VAL A 1 113 ? 6.088 4.639 -14.786 1.00 88.75 113 VAL A C 1
ATOM 941 O O . VAL A 1 113 ? 5.330 4.325 -13.866 1.00 88.75 113 VAL A O 1
ATOM 944 N N . LYS A 1 114 ? 7.401 4.809 -14.591 1.00 87.75 114 LYS A N 1
ATOM 945 C CA . LYS A 1 114 ? 8.023 4.669 -13.270 1.00 87.75 114 LYS A CA 1
ATOM 946 C C . LYS A 1 114 ? 7.537 5.747 -12.295 1.00 87.75 114 LYS A C 1
ATOM 948 O O . LYS A 1 114 ? 7.167 5.402 -11.176 1.00 87.75 114 LYS A O 1
ATOM 953 N N . LYS A 1 115 ? 7.457 7.010 -12.730 1.00 90.00 115 LYS A N 1
ATOM 954 C CA . LYS A 1 115 ? 6.903 8.108 -11.917 1.00 90.00 115 LYS A CA 1
ATOM 955 C C . LYS A 1 115 ? 5.451 7.848 -11.524 1.00 90.00 115 LYS A C 1
ATOM 957 O O . LYS A 1 115 ? 5.092 8.044 -10.371 1.00 90.00 115 LYS A O 1
ATOM 962 N N . LEU A 1 116 ? 4.622 7.361 -12.451 1.00 87.19 116 LEU A N 1
ATOM 963 C CA . LEU A 1 116 ? 3.228 7.014 -12.155 1.00 87.19 116 LEU A CA 1
ATOM 964 C C . LEU A 1 116 ? 3.121 5.906 -11.100 1.00 87.19 116 LEU A C 1
ATOM 966 O O . LEU A 1 116 ? 2.271 5.991 -10.220 1.00 87.19 116 LEU A O 1
ATOM 970 N N . LEU A 1 117 ? 3.996 4.895 -11.146 1.00 83.31 117 LEU A N 1
ATOM 971 C CA . LEU A 1 117 ? 4.062 3.851 -10.117 1.00 83.31 117 LEU A CA 1
ATOM 972 C C . LEU A 1 117 ? 4.494 4.394 -8.745 1.00 83.31 117 LEU A C 1
ATOM 974 O O . LEU A 1 117 ? 4.026 3.899 -7.721 1.00 83.31 117 LEU A O 1
ATOM 978 N N . GLU A 1 118 ? 5.392 5.376 -8.708 1.00 83.94 118 GLU A N 1
ATOM 979 C CA . GLU A 1 118 ? 5.855 6.019 -7.471 1.00 83.94 118 GLU A CA 1
ATOM 980 C C . GLU A 1 118 ? 4.773 6.921 -6.868 1.00 83.94 118 GLU A C 1
ATOM 982 O O . GLU A 1 118 ? 4.410 6.724 -5.711 1.00 83.94 118 GLU A O 1
ATOM 987 N N . LEU A 1 119 ? 4.163 7.799 -7.673 1.00 82.12 119 LEU A N 1
ATOM 988 C CA . LEU A 1 119 ? 3.024 8.633 -7.268 1.00 82.12 119 LEU A CA 1
ATOM 989 C C . LEU A 1 119 ? 1.871 7.795 -6.731 1.00 82.12 119 LEU A C 1
ATOM 991 O O . LEU A 1 119 ? 1.239 8.151 -5.740 1.00 82.12 119 LEU A O 1
ATOM 995 N N . GLN A 1 120 ? 1.621 6.653 -7.371 1.00 74.50 120 GLN A N 1
ATOM 996 C CA . GLN A 1 120 ? 0.643 5.707 -6.884 1.00 74.50 120 GLN A CA 1
ATOM 997 C C . GLN A 1 120 ? 0.997 5.258 -5.462 1.00 74.50 120 GLN A C 1
ATOM 999 O O . GLN A 1 120 ? 0.194 5.414 -4.550 1.00 74.50 120 GLN A O 1
ATOM 1004 N N . LYS A 1 121 ? 2.210 4.743 -5.242 1.00 73.12 121 LYS A N 1
ATOM 1005 C CA . LYS A 1 121 ? 2.648 4.289 -3.913 1.00 73.12 121 LYS A CA 1
ATOM 1006 C C . LYS A 1 121 ? 2.546 5.386 -2.851 1.00 73.12 121 LYS A C 1
ATOM 1008 O O . LYS A 1 121 ? 2.082 5.093 -1.755 1.00 73.12 121 LYS A O 1
ATOM 1013 N N . GLU A 1 122 ? 2.935 6.617 -3.176 1.00 73.81 122 GLU A N 1
ATOM 1014 C CA . GLU A 1 122 ? 2.872 7.767 -2.262 1.00 73.81 122 GLU A CA 1
ATOM 1015 C C . GLU A 1 122 ? 1.435 8.188 -1.931 1.00 73.81 122 GLU A C 1
ATOM 1017 O O . GLU A 1 122 ? 1.118 8.486 -0.780 1.00 73.81 122 GLU A O 1
ATOM 1022 N N . GLN A 1 123 ? 0.530 8.170 -2.913 1.00 66.88 123 GLN A N 1
ATOM 1023 C CA . GLN A 1 123 ? -0.882 8.466 -2.675 1.00 66.88 123 GLN A CA 1
ATOM 1024 C C . GLN A 1 123 ? -1.503 7.463 -1.690 1.00 66.88 123 GLN A C 1
ATOM 1026 O O . GLN A 1 123 ? -2.329 7.839 -0.857 1.00 66.88 123 GLN A O 1
ATOM 1031 N N . TYR A 1 124 ? -1.087 6.194 -1.755 1.00 60.38 124 TYR A N 1
ATOM 1032 C CA . TYR A 1 124 ? -1.633 5.128 -0.912 1.00 60.38 124 TYR A CA 1
ATOM 1033 C C . TYR A 1 124 ? -0.882 4.907 0.404 1.00 60.38 124 TYR A C 1
ATOM 1035 O O . TYR A 1 124 ? -1.479 4.354 1.326 1.00 60.38 124 TYR A O 1
ATOM 1043 N N . SER A 1 125 ? 0.362 5.375 0.559 1.00 57.41 125 SER A N 1
ATOM 1044 C CA . SER A 1 125 ? 1.079 5.287 1.843 1.00 57.41 125 SER A CA 1
ATOM 1045 C C . SER A 1 125 ? 0.401 6.090 2.959 1.00 57.41 125 SER A C 1
ATOM 1047 O O . SER A 1 125 ? 0.617 5.807 4.132 1.00 57.41 125 SER A O 1
ATOM 1049 N N . ASN A 1 126 ? -0.454 7.052 2.597 1.00 54.44 126 ASN A N 1
ATOM 1050 C CA . ASN A 1 126 ? -1.209 7.887 3.531 1.00 54.44 126 ASN A CA 1
ATOM 1051 C C . ASN A 1 126 ? -2.651 7.393 3.779 1.00 54.44 126 ASN A C 1
ATOM 1053 O O . ASN A 1 126 ? -3.363 7.975 4.593 1.00 54.44 126 ASN A O 1
ATOM 1057 N N . LEU A 1 127 ? -3.097 6.319 3.112 1.00 52.16 127 LEU A N 1
ATOM 1058 C CA . LEU A 1 127 ? -4.488 5.837 3.136 1.00 52.16 127 LEU A CA 1
ATOM 1059 C C . LEU A 1 127 ? -4.773 4.786 4.228 1.00 52.16 127 LEU A C 1
ATOM 1061 O O . LEU A 1 127 ? -5.609 3.905 4.051 1.00 52.16 127 LEU A O 1
ATOM 1065 N N . PHE A 1 128 ? -4.154 4.919 5.404 1.00 48.81 128 PHE A N 1
ATOM 1066 C CA . PHE A 1 128 ? -4.533 4.165 6.614 1.00 48.81 128 PHE A CA 1
ATOM 1067 C C . PHE A 1 128 ? -5.876 4.624 7.232 1.00 48.81 128 PHE A C 1
ATOM 1069 O O . PHE A 1 128 ? -6.196 4.256 8.358 1.00 48.81 128 PHE A O 1
ATOM 1076 N N . GLN A 1 129 ? -6.648 5.472 6.544 1.00 51.16 129 GLN A N 1
ATOM 1077 C CA . GLN A 1 129 ? -7.691 6.298 7.164 1.00 51.16 129 GLN A CA 1
ATOM 1078 C C . GLN A 1 129 ? -9.132 5.789 7.034 1.00 51.16 129 GLN A C 1
ATOM 1080 O O . GLN A 1 129 ? -10.043 6.505 7.442 1.00 51.16 129 GLN A O 1
ATOM 1085 N N . VAL A 1 130 ? -9.374 4.572 6.544 1.00 54.72 130 VAL A N 1
ATOM 1086 C CA . VAL A 1 130 ? -10.735 4.015 6.537 1.00 54.72 130 VAL A CA 1
ATOM 1087 C C . VAL A 1 130 ? -10.756 2.715 7.330 1.00 54.72 130 VAL A C 1
ATOM 1089 O O . VAL A 1 130 ? -10.068 1.747 7.011 1.00 54.72 130 VAL A O 1
ATOM 1092 N N . ILE A 1 131 ? -11.508 2.727 8.431 1.00 55.72 131 ILE A N 1
ATOM 1093 C CA . ILE A 1 131 ? -11.892 1.510 9.143 1.00 55.72 131 ILE A CA 1
ATOM 1094 C C . ILE A 1 131 ? -12.834 0.758 8.202 1.00 55.72 131 ILE A C 1
ATOM 1096 O O . ILE A 1 131 ? -13.955 1.213 8.004 1.00 55.72 131 ILE A O 1
ATOM 1100 N N . ASN A 1 132 ? -12.371 -0.346 7.613 1.00 60.53 132 ASN A N 1
ATOM 1101 C CA . ASN A 1 132 ? -13.153 -1.072 6.608 1.00 60.53 132 ASN A CA 1
ATOM 1102 C C . ASN A 1 132 ? -14.034 -2.159 7.230 1.00 60.53 132 ASN A C 1
ATOM 1104 O O . ASN A 1 132 ? -15.116 -2.419 6.721 1.00 60.53 132 ASN A O 1
ATOM 1108 N N . GLU A 1 133 ? -13.593 -2.795 8.321 1.00 71.88 133 GLU A N 1
ATOM 1109 C CA . GLU A 1 133 ? -14.344 -3.891 8.941 1.00 71.88 133 GLU A CA 1
ATOM 1110 C C . GLU A 1 133 ? -14.089 -3.970 10.453 1.00 71.88 133 GLU A C 1
ATOM 1112 O O . GLU A 1 133 ? -12.943 -3.875 10.913 1.00 71.88 133 GLU A O 1
ATOM 1117 N N . ARG A 1 134 ? -15.149 -4.182 11.244 1.00 78.19 134 ARG A N 1
ATOM 1118 C CA . ARG A 1 134 ? -15.033 -4.629 12.640 1.00 78.19 134 ARG A CA 1
ATOM 1119 C C . ARG A 1 134 ? -15.344 -6.114 12.738 1.00 78.19 134 ARG A C 1
ATOM 1121 O O . ARG A 1 134 ? -16.476 -6.548 12.537 1.00 78.19 134 ARG A O 1
ATOM 1128 N N . VAL A 1 135 ? -14.351 -6.889 13.154 1.00 81.88 135 VAL A N 1
ATOM 1129 C CA . VAL A 1 135 ? -14.509 -8.325 13.364 1.00 81.88 135 VAL A CA 1
ATOM 1130 C C . VAL A 1 135 ? -14.768 -8.589 14.842 1.00 81.88 135 VAL A C 1
ATOM 1132 O O . VAL A 1 135 ? -13.884 -8.454 15.690 1.00 81.88 135 VAL A O 1
ATOM 1135 N N . PHE A 1 136 ? -16.009 -8.955 15.148 1.00 84.44 136 PHE A N 1
ATOM 1136 C CA . PHE A 1 136 ? -16.419 -9.424 16.469 1.00 84.44 136 PHE A CA 1
ATOM 1137 C C . PHE A 1 136 ? -15.916 -10.843 16.726 1.00 84.44 136 PHE A C 1
ATOM 1139 O O . PHE A 1 136 ? -15.877 -11.666 15.813 1.00 84.44 136 PHE A O 1
ATOM 1146 N N . TYR A 1 137 ? -15.590 -11.149 17.981 1.00 84.00 137 TYR A N 1
ATOM 1147 C CA . TYR A 1 137 ? -15.387 -12.537 18.395 1.00 84.00 137 TYR A CA 1
ATOM 1148 C C . TYR A 1 137 ? -16.704 -13.318 18.301 1.00 84.00 137 TYR A C 1
ATOM 1150 O O . TYR A 1 137 ? -17.758 -12.776 18.639 1.00 84.00 137 TYR A O 1
ATOM 1158 N N . ASP A 1 138 ? -16.645 -14.594 17.912 1.00 84.88 138 ASP A N 1
ATOM 1159 C CA . ASP A 1 138 ? -17.840 -15.424 17.683 1.00 84.88 138 ASP A CA 1
ATOM 1160 C C . ASP A 1 138 ? -18.789 -15.436 18.890 1.00 84.88 138 ASP A C 1
ATOM 1162 O O . ASP A 1 138 ? -19.986 -15.207 18.748 1.00 84.88 138 ASP A O 1
ATOM 1166 N N . SER A 1 139 ? -18.245 -15.576 20.102 1.00 86.38 139 SER A N 1
ATOM 1167 C CA . SER A 1 139 ? -19.033 -15.564 21.342 1.00 86.38 139 SER A CA 1
ATOM 1168 C C . SER A 1 139 ? -19.749 -14.236 21.603 1.00 86.38 139 SER A C 1
ATOM 1170 O O . SER A 1 139 ? -20.832 -14.216 22.188 1.00 86.38 139 SER A O 1
ATOM 1172 N N . VAL A 1 140 ? -19.158 -13.119 21.175 1.00 85.06 140 VAL A N 1
ATOM 1173 C CA . VAL A 1 140 ? -19.766 -11.790 21.287 1.00 85.06 140 VAL A CA 1
ATOM 1174 C C . VAL A 1 140 ? -20.838 -11.616 20.216 1.00 85.06 140 VAL A C 1
ATOM 1176 O O . VAL A 1 140 ? -21.919 -11.120 20.526 1.00 85.06 140 VAL A O 1
ATOM 1179 N N . ARG A 1 141 ? -20.573 -12.063 18.981 1.00 85.81 141 ARG A N 1
ATOM 1180 C CA . ARG A 1 141 ? -21.545 -12.036 17.881 1.00 85.81 141 ARG A CA 1
ATOM 1181 C C . ARG A 1 141 ? -22.796 -12.841 18.235 1.00 85.81 141 ARG A C 1
ATOM 1183 O O . ARG A 1 141 ? -23.883 -12.279 18.203 1.00 85.81 141 ARG A O 1
ATOM 1190 N N . GLU A 1 142 ? -22.642 -14.093 18.666 1.00 89.00 142 GLU A N 1
ATOM 1191 C CA . GLU A 1 142 ? -23.758 -14.957 19.082 1.00 89.00 142 GLU A CA 1
ATOM 1192 C C . GLU A 1 142 ? -24.589 -14.332 20.215 1.00 89.00 142 GLU A C 1
ATOM 1194 O O . GLU A 1 142 ? -25.821 -14.410 20.226 1.00 89.00 142 GLU A O 1
ATOM 1199 N N . TYR A 1 143 ? -23.926 -13.691 21.185 1.00 88.44 143 TYR A N 1
ATOM 1200 C CA . TYR A 1 143 ? -24.616 -12.991 22.263 1.00 88.44 143 TYR A CA 1
ATOM 1201 C C . TYR A 1 143 ? -25.414 -11.791 21.741 1.00 88.44 143 TYR A C 1
ATOM 1203 O O . TYR A 1 143 ? -26.576 -11.628 22.119 1.00 88.44 143 TYR A O 1
ATOM 1211 N N . LEU A 1 144 ? -24.812 -10.956 20.893 1.00 86.69 144 LEU A N 1
ATOM 1212 C CA . LEU A 1 144 ? -25.459 -9.764 20.349 1.00 86.69 144 LEU A CA 1
ATOM 1213 C C . LEU A 1 144 ? -26.621 -10.129 19.418 1.00 86.69 144 LEU A C 1
ATOM 1215 O O . LEU A 1 144 ? -27.697 -9.570 19.567 1.00 86.69 144 LEU A O 1
ATOM 1219 N N . GLU A 1 145 ? -26.483 -11.134 18.554 1.00 87.69 145 GLU A N 1
ATOM 1220 C CA . GLU A 1 145 ? -27.580 -11.610 17.694 1.00 87.69 145 GLU A CA 1
ATOM 1221 C C . GLU A 1 145 ? -28.812 -12.044 18.500 1.00 87.69 145 GLU A C 1
ATOM 1223 O O . GLU A 1 145 ? -29.952 -11.834 18.084 1.00 87.69 145 GLU A O 1
ATOM 1228 N N . LYS A 1 146 ? -28.589 -12.630 19.681 1.00 89.62 146 LYS A N 1
ATOM 1229 C CA . LYS A 1 146 ? -29.660 -13.113 20.553 1.00 89.62 146 LYS A CA 1
ATOM 1230 C C . LYS A 1 146 ? -30.269 -12.029 21.444 1.00 89.62 146 LYS A C 1
ATOM 1232 O O . LYS A 1 146 ? -31.450 -12.128 21.773 1.00 89.62 146 LYS A O 1
ATOM 1237 N N . ASN A 1 147 ? -29.473 -11.061 21.898 1.00 89.38 147 ASN A N 1
ATOM 1238 C CA . ASN A 1 147 ? -29.868 -10.143 22.974 1.00 89.38 147 ASN A CA 1
ATOM 1239 C C . ASN A 1 147 ? -29.943 -8.670 22.549 1.00 89.38 147 ASN A C 1
ATOM 1241 O O . ASN A 1 147 ? -30.657 -7.911 23.196 1.00 89.38 147 ASN A O 1
ATOM 1245 N N . ASP A 1 148 ? -29.221 -8.265 21.504 1.00 87.44 148 ASP A N 1
ATOM 1246 C CA . ASP A 1 148 ? -29.183 -6.890 20.993 1.00 87.44 148 ASP A CA 1
ATOM 1247 C C . ASP A 1 148 ? -28.860 -6.854 19.477 1.00 87.44 148 ASP A C 1
ATOM 1249 O O . ASP A 1 148 ? -27.775 -6.431 19.058 1.00 87.44 148 ASP A O 1
ATOM 1253 N N . PRO A 1 149 ? -29.774 -7.355 18.624 1.00 84.94 149 PRO A N 1
ATOM 1254 C CA . PRO A 1 149 ? -29.554 -7.401 17.179 1.00 84.94 149 PRO A CA 1
ATOM 1255 C C . PRO A 1 149 ? -29.563 -6.007 16.529 1.00 84.94 149 PRO A C 1
ATOM 1257 O O . PRO A 1 149 ? -28.918 -5.811 15.499 1.00 84.94 149 PRO A O 1
ATOM 1260 N N . GLU A 1 150 ? -30.240 -5.022 17.133 1.00 84.69 150 GLU A N 1
ATOM 1261 C CA . GLU A 1 150 ? -30.276 -3.639 16.634 1.00 84.69 150 GLU A CA 1
ATOM 1262 C C . GLU A 1 150 ? -28.889 -2.987 16.688 1.00 84.69 150 GLU A C 1
ATOM 1264 O O . GLU A 1 150 ? -28.498 -2.279 15.756 1.00 84.69 150 GLU A O 1
ATOM 1269 N N . TYR A 1 151 ? -28.106 -3.265 17.736 1.00 81.19 151 TYR A N 1
ATOM 1270 C CA . TYR A 1 151 ? -26.729 -2.788 17.842 1.00 81.19 151 TYR A CA 1
ATOM 1271 C C . TYR A 1 151 ? -25.847 -3.281 16.683 1.00 81.19 151 TYR A C 1
ATOM 1273 O O . TYR A 1 151 ? -25.095 -2.491 16.101 1.00 81.19 151 TYR A O 1
ATOM 1281 N N . LEU A 1 152 ? -25.975 -4.557 16.295 1.00 77.94 152 LEU A N 1
ATOM 1282 C CA . LEU A 1 152 ? -25.264 -5.117 15.138 1.00 77.94 152 LEU A CA 1
ATOM 1283 C C . LEU A 1 152 ? -25.701 -4.453 13.828 1.00 77.94 152 LEU A C 1
ATOM 1285 O O . LEU A 1 152 ? -24.859 -4.120 12.993 1.00 77.94 152 LEU A O 1
ATOM 1289 N N . GLU A 1 153 ? -27.000 -4.204 13.660 1.00 77.31 153 GLU A N 1
ATOM 1290 C CA . GLU A 1 153 ? -27.528 -3.559 12.459 1.00 77.31 153 GLU A CA 1
ATOM 1291 C C . GLU A 1 153 ? -27.001 -2.121 12.311 1.00 77.31 153 GLU A C 1
ATOM 1293 O O . GLU A 1 153 ? -26.525 -1.738 11.239 1.00 77.31 153 GLU A O 1
ATOM 1298 N N . VAL A 1 154 ? -27.010 -1.330 13.390 1.00 78.81 154 VAL A N 1
ATOM 1299 C CA . VAL A 1 154 ? -26.496 0.053 13.396 1.00 78.81 154 VAL A CA 1
ATOM 1300 C C . VAL A 1 154 ? -25.001 0.102 13.083 1.00 78.81 154 VAL A C 1
ATOM 1302 O O . VAL A 1 154 ? -24.552 0.986 12.349 1.00 78.81 154 VAL A O 1
ATOM 1305 N N . LEU A 1 155 ? -24.222 -0.832 13.625 1.00 71.31 155 LEU A N 1
ATOM 1306 C CA . LEU A 1 155 ? -22.791 -0.915 13.346 1.00 71.31 155 LEU A CA 1
ATOM 1307 C C . LEU A 1 155 ? -22.507 -1.293 11.893 1.00 71.31 155 LEU A C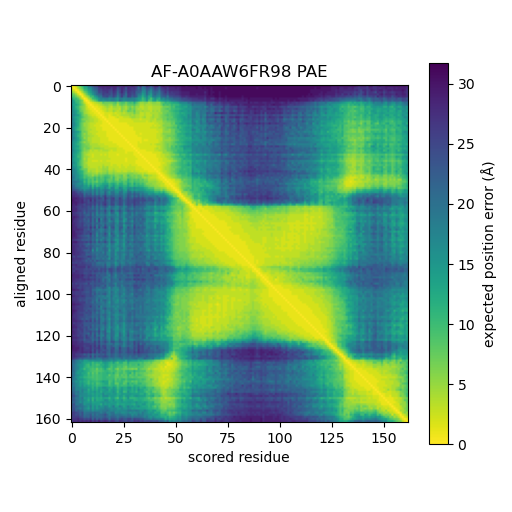 1
ATOM 1309 O O . LEU A 1 155 ? -21.676 -0.641 11.264 1.00 71.31 155 LEU A O 1
ATOM 1313 N N . SER A 1 156 ? -23.243 -2.263 11.343 1.00 67.69 156 SER A N 1
ATOM 1314 C CA . SER A 1 156 ? -23.083 -2.681 9.946 1.00 67.69 156 SER A CA 1
ATOM 1315 C C . SER A 1 156 ? -23.378 -1.551 8.951 1.00 67.69 156 SER A C 1
ATOM 1317 O O . SER A 1 156 ? -22.698 -1.427 7.935 1.00 67.69 156 SER A O 1
ATOM 1319 N N . LYS A 1 157 ? -24.346 -0.673 9.251 1.00 64.50 157 LYS A N 1
ATOM 1320 C CA . LYS A 1 157 ? -24.663 0.496 8.413 1.00 64.50 157 LYS A CA 1
ATOM 1321 C C . LYS A 1 157 ? -23.515 1.505 8.390 1.00 64.50 157 LYS A C 1
ATOM 1323 O O . LYS A 1 157 ? -23.130 1.961 7.324 1.00 64.50 157 LYS A O 1
ATOM 1328 N N . ARG A 1 158 ? -22.882 1.767 9.541 1.00 61.56 158 ARG A N 1
ATOM 1329 C CA . ARG A 1 158 ? -21.721 2.676 9.636 1.00 61.56 158 ARG A CA 1
ATOM 1330 C C . ARG A 1 158 ? -20.500 2.205 8.847 1.00 61.56 158 ARG A C 1
ATOM 1332 O O . ARG A 1 158 ? -19.658 3.029 8.519 1.00 61.56 158 ARG A O 1
ATOM 1339 N N . GLU A 1 159 ? -20.383 0.904 8.611 1.00 61.47 159 GLU A N 1
ATOM 1340 C CA . GLU A 1 159 ? -19.280 0.305 7.851 1.00 61.47 159 GLU A CA 1
ATOM 1341 C C . GLU A 1 159 ? -19.551 0.297 6.339 1.00 61.47 159 GLU A C 1
ATOM 1343 O O . GLU A 1 159 ? -18.606 0.286 5.561 1.00 61.47 159 GLU A O 1
ATOM 1348 N N . ASN A 1 160 ? -20.821 0.375 5.919 1.00 50.88 160 ASN A N 1
ATOM 1349 C CA . ASN A 1 160 ? -21.230 0.393 4.508 1.00 50.88 160 ASN A CA 1
ATOM 1350 C C . ASN A 1 160 ? -21.602 1.793 3.974 1.00 50.88 160 ASN A C 1
ATOM 1352 O O . ASN A 1 160 ? -21.813 1.940 2.773 1.00 50.88 160 ASN A O 1
ATOM 1356 N N . ASP A 1 161 ? -21.691 2.808 4.840 1.00 45.25 161 ASP A N 1
ATOM 1357 C CA . ASP A 1 161 ? -21.989 4.208 4.479 1.00 45.25 161 ASP A CA 1
ATOM 1358 C C . ASP A 1 161 ? -20.730 5.024 4.077 1.00 45.25 161 ASP A C 1
ATOM 1360 O O . ASP A 1 161 ? -20.752 6.258 4.120 1.00 45.25 161 ASP A O 1
ATOM 1364 N N . VAL A 1 162 ? -19.629 4.358 3.696 1.00 43.09 162 VAL A N 1
ATOM 1365 C CA . VAL A 1 162 ? -18.380 4.983 3.205 1.00 43.09 162 VAL A CA 1
ATOM 1366 C C . VAL A 1 162 ? -18.188 4.744 1.712 1.00 43.09 162 VAL A C 1
ATOM 1368 O O . VAL A 1 162 ? -18.289 3.575 1.280 1.00 43.09 162 VAL A O 1
#

Foldseek 3Di:
DDPPPDPPDDDDDDDDPVVVVVLVVVCVVVVHDSVVCVVCVVPPQWDFDQDQPCVPDVPVLVVLVVVLVVLVVVVVVLVVVQVCCCVPVVDRQCPPPVSVVVVVVSVVVNVVSVVVNVVVCVVRVPRSPARQDIGGDPVSVVVCVVPPVVVVVVVVCVNVVD

InterPro domains:
  IPR053842 Mobilization protein NikA-like [PF21983] (7-77)

Organism: NCBI:txid39483

Solvent-accessible surface area (backbone atoms only — not comparable to full-atom values): 9647 Å² total; per-residue (Å²): 134,84,82,78,90,58,84,92,73,86,87,85,83,88,76,58,70,71,59,50,50,53,53,52,50,53,25,58,76,71,73,47,53,66,70,54,52,52,51,55,61,71,65,42,67,47,50,76,46,68,60,51,65,63,77,82,66,42,58,68,56,57,47,52,52,50,51,53,52,53,49,56,49,51,54,50,54,52,52,50,50,44,50,47,34,36,75,76,67,72,37,67,50,73,76,36,68,70,52,38,52,51,53,51,54,49,52,51,53,54,51,52,56,50,49,54,55,48,54,49,52,58,64,53,73,71,40,82,79,50,80,58,42,76,49,57,44,68,74,51,46,58,48,32,65,74,74,41,48,66,62,55,52,58,52,55,49,69,50,66,76,113

Secondary structure (DSSP, 8-state):
-------S--------HHHHHHHHHHHHHTT--HHHHHHHHHT-SEEEE---HHHHH-HHHHHHHHHHHHHHHHHHHHHHHHHHHHHHH---GGGSHHHHHHHHHHHHHHHHHHHHHHHHHHHHHT------EEEE-HHHHHHHHHH-HHHHHHHHHHHH--

pLDDT: mean 80.43, std 14.08, range [40.31, 93.75]

Mean predicted aligned error: 13.95 Å

Sequence (162 aa):
MREEKGKTKQFHFRVDEDFYELYKNICKELGCSQTQYFIESSLSPYYVVVHPAYEMSNEAGKLLTRINHNMNQLARAMNQLVLFMKEKNNVDMMLHEDYAKMAEHFTFMQSEVKKLLELQKEQYSNLFQVINERVFYDSVREYLEKNDPEYLEVLSKRENDV